Protein AF-A0A3M1BY80-F1 (afdb_monomer_lite)

Foldseek 3Di:
DVVLLVVLLVVQCVVQNDDPVSVVVSVVVSVVVVVVCVVVVDDDDDDDPVVVVVVVVVLVVQLVVQVVLVVCCVPDPDNPDDDDDDDDDDPDPDPVVVVVCVVSVVRGHDD

Secondary structure (DSSP, 8-state):
-HHHHHHHHHHHHHHH-S-HHHHHHHHHHHHHHHHHHHHTT-PPP---HHHHHHHHHHHHHHHHHHHHHHHHHHHSSS------------S---HHHHHHHHHHHTTSTT-

Sequence (111 aa):
MFILALFYSLLWLLISGVEAKSLFFGSISLFTALLFHKLLRVYLPRLNFFALLSFFITFLGQSFLSGIDVTRRVIGPRLLVNPGFVTYNLTTHKQPARFLLCMVINLTPGT

pLDDT: mean 91.78, std 4.41, range [77.06, 97.31]

Radius of gyration: 20.36 Å; chains: 1; bounding box: 48×34×53 Å

Structure (mmCIF, N/CA/C/O backbone):
data_AF-A0A3M1BY80-F1
#
_entry.id   AF-A0A3M1BY80-F1
#
loop_
_atom_site.group_PDB
_atom_site.id
_atom_site.type_symbol
_atom_site.label_atom_id
_atom_site.label_alt_id
_atom_site.label_comp_id
_atom_site.label_asym_id
_atom_site.label_entity_id
_atom_site.label_seq_id
_atom_site.pdbx_PDB_ins_code
_atom_site.Cartn_x
_atom_site.Cartn_y
_atom_site.Cartn_z
_atom_site.occupancy
_atom_site.B_iso_or_equiv
_atom_site.auth_seq_id
_atom_site.auth_comp_id
_atom_site.auth_asym_id
_atom_site.auth_atom_id
_atom_site.pdbx_PDB_model_num
ATOM 1 N N . MET A 1 1 ? 10.430 -0.582 -20.354 1.00 80.19 1 MET A N 1
ATOM 2 C CA . MET A 1 1 ? 10.879 -1.950 -19.998 1.00 80.19 1 MET A CA 1
ATOM 3 C C . MET A 1 1 ? 12.184 -1.957 -19.211 1.00 80.19 1 MET A C 1
ATOM 5 O O . MET A 1 1 ? 12.239 -2.695 -18.244 1.00 80.19 1 MET A O 1
ATOM 9 N N . PHE A 1 2 ? 13.184 -1.125 -19.538 1.00 87.00 2 PHE A N 1
ATOM 10 C CA . PHE A 1 2 ? 14.456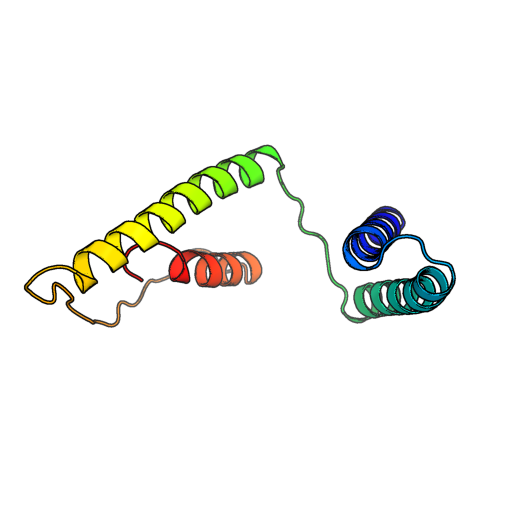 -1.084 -18.794 1.00 87.00 2 PHE A CA 1
ATOM 11 C C . PHE A 1 2 ? 14.294 -0.868 -17.277 1.00 87.00 2 PHE A C 1
ATOM 13 O O . PHE A 1 2 ? 14.834 -1.640 -16.499 1.00 87.00 2 PHE A O 1
ATOM 20 N N . ILE A 1 3 ? 13.475 0.104 -16.855 1.00 88.88 3 ILE A N 1
ATOM 21 C CA . ILE A 1 3 ? 13.208 0.371 -15.425 1.00 88.88 3 ILE A CA 1
ATOM 22 C C . ILE A 1 3 ? 12.625 -0.860 -14.713 1.00 88.88 3 ILE A C 1
ATOM 24 O O . ILE A 1 3 ? 13.026 -1.175 -13.601 1.00 88.88 3 ILE A O 1
ATOM 28 N N . LEU A 1 4 ? 11.704 -1.575 -15.364 1.00 89.50 4 LEU A N 1
ATOM 29 C CA . LEU A 1 4 ? 11.108 -2.798 -14.818 1.00 89.50 4 LEU A CA 1
ATOM 30 C C . LEU A 1 4 ? 12.122 -3.934 -14.747 1.00 89.50 4 LEU A C 1
ATOM 32 O O . LEU A 1 4 ? 12.154 -4.650 -13.757 1.00 89.50 4 LEU A O 1
ATOM 36 N N . ALA A 1 5 ? 12.960 -4.080 -15.775 1.00 91.81 5 ALA A N 1
ATOM 37 C CA . ALA A 1 5 ? 14.016 -5.078 -15.774 1.00 91.81 5 ALA A CA 1
ATOM 38 C C . ALA A 1 5 ? 15.010 -4.814 -14.636 1.00 91.81 5 ALA A C 1
ATOM 40 O O . ALA A 1 5 ? 15.326 -5.723 -13.881 1.00 91.81 5 ALA A O 1
ATOM 41 N N . LEU A 1 6 ? 15.427 -3.557 -14.457 1.00 94.19 6 LEU A N 1
ATOM 42 C CA . LEU A 1 6 ? 16.276 -3.152 -13.342 1.00 94.19 6 LEU A CA 1
ATOM 43 C C . LEU A 1 6 ? 15.599 -3.438 -11.995 1.00 94.19 6 LEU A C 1
ATO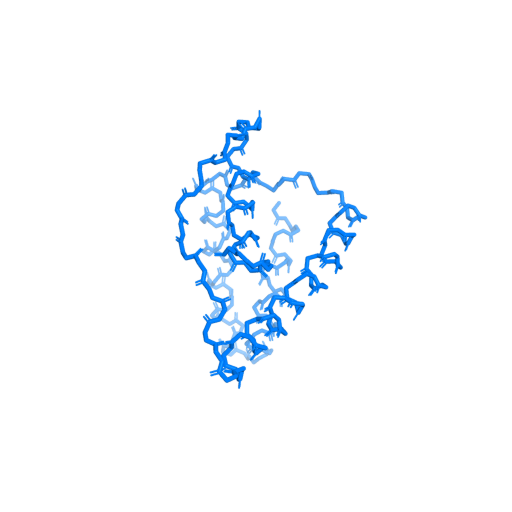M 45 O O . LEU A 1 6 ? 16.216 -4.037 -11.123 1.00 94.19 6 LEU A O 1
ATOM 49 N N . PHE A 1 7 ? 14.328 -3.061 -11.842 1.00 92.44 7 PHE A N 1
ATOM 50 C CA . PHE A 1 7 ? 13.562 -3.309 -10.623 1.00 92.44 7 PHE A CA 1
ATOM 51 C C . PHE A 1 7 ? 13.466 -4.804 -10.291 1.00 92.44 7 PHE A C 1
ATOM 53 O O . PHE A 1 7 ? 13.780 -5.196 -9.172 1.00 92.44 7 PHE A O 1
ATOM 60 N N . TYR A 1 8 ? 13.084 -5.648 -11.253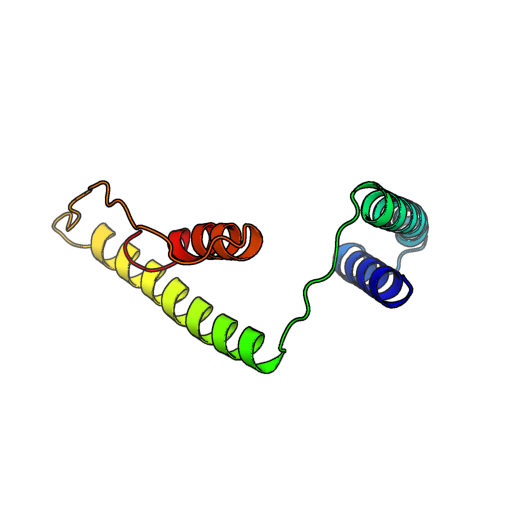 1.00 93.25 8 TYR A N 1
ATOM 61 C CA . TYR A 1 8 ? 12.977 -7.093 -11.043 1.00 93.25 8 TYR A CA 1
ATOM 62 C C . TYR A 1 8 ? 14.335 -7.747 -10.775 1.00 93.25 8 TYR A C 1
ATOM 64 O O . TYR A 1 8 ? 14.419 -8.615 -9.912 1.00 93.25 8 TYR A O 1
ATOM 72 N N . SER A 1 9 ? 15.402 -7.303 -11.443 1.00 92.94 9 SER A N 1
ATOM 73 C CA . SER A 1 9 ? 16.761 -7.776 -11.165 1.00 92.94 9 SER A CA 1
ATOM 74 C C . SER A 1 9 ? 17.216 -7.409 -9.754 1.00 92.94 9 SER A C 1
ATOM 76 O O . SER A 1 9 ? 17.750 -8.258 -9.048 1.00 92.94 9 SER A O 1
ATOM 78 N N . LEU A 1 10 ? 16.979 -6.170 -9.311 1.00 94.88 10 LEU A N 1
ATOM 79 C CA . LEU A 1 10 ? 17.305 -5.742 -7.948 1.00 94.88 10 LEU A CA 1
ATOM 80 C C . LEU A 1 10 ? 16.492 -6.514 -6.907 1.00 94.88 10 LEU A C 1
ATOM 82 O O . LEU A 1 10 ? 17.043 -6.938 -5.897 1.00 94.88 10 LEU A O 1
ATOM 86 N N . LEU A 1 11 ? 15.201 -6.729 -7.169 1.00 94.19 11 LEU A N 1
ATOM 87 C CA . LEU A 1 11 ? 14.323 -7.500 -6.294 1.00 94.19 11 LEU A CA 1
ATOM 88 C C . LEU A 1 11 ? 14.788 -8.956 -6.187 1.00 94.19 11 LEU A C 1
ATOM 90 O O . LEU A 1 11 ? 14.822 -9.493 -5.084 1.00 94.19 11 LEU A O 1
ATOM 94 N N . TRP A 1 12 ? 15.194 -9.574 -7.301 1.00 94.50 12 TRP A N 1
ATOM 95 C CA . TRP A 1 12 ? 15.782 -10.914 -7.291 1.00 94.50 12 TRP A CA 1
ATOM 96 C C . TRP A 1 12 ? 17.034 -10.951 -6.414 1.00 94.50 12 TRP A C 1
ATOM 98 O O . TRP A 1 12 ? 17.064 -11.687 -5.435 1.00 94.50 12 TRP A O 1
ATOM 108 N N . LEU A 1 13 ? 18.017 -10.089 -6.697 1.00 93.44 13 LEU A N 1
ATOM 109 C CA . LEU A 1 13 ? 19.281 -10.037 -5.955 1.00 93.44 13 LEU A CA 1
ATOM 110 C C . LEU A 1 13 ? 19.082 -9.785 -4.454 1.00 93.44 13 LEU A C 1
ATOM 112 O O . LEU A 1 13 ? 19.817 -10.341 -3.642 1.00 93.44 13 LEU A O 1
ATOM 116 N N . LEU A 1 14 ? 18.084 -8.978 -4.082 1.00 94.69 14 LEU A N 1
ATOM 117 C CA . LEU A 1 14 ? 17.749 -8.708 -2.685 1.00 94.69 14 LEU A CA 1
ATOM 118 C C . LEU A 1 14 ? 17.280 -9.971 -1.944 1.00 94.69 14 LEU A C 1
ATOM 120 O O . LEU A 1 14 ? 17.584 -10.131 -0.766 1.00 94.69 14 LEU A O 1
ATOM 124 N N . ILE A 1 15 ? 16.539 -10.852 -2.619 1.00 93.38 15 ILE A N 1
ATOM 125 C CA . ILE A 1 15 ? 15.950 -12.054 -2.013 1.00 93.38 15 ILE A CA 1
ATOM 126 C C . ILE A 1 15 ? 16.903 -13.254 -2.105 1.00 93.38 15 ILE A C 1
ATOM 128 O O . ILE A 1 15 ? 16.934 -14.083 -1.199 1.00 93.38 15 ILE A O 1
ATOM 132 N N . SER A 1 16 ? 17.666 -13.368 -3.194 1.00 92.38 16 SER A N 1
ATOM 133 C CA . SER A 1 16 ? 18.414 -14.580 -3.546 1.00 92.38 16 SER A CA 1
ATOM 134 C C . SER A 1 16 ? 19.939 -14.419 -3.541 1.00 92.38 16 SER A C 1
ATOM 136 O O . SER A 1 16 ? 20.650 -15.388 -3.823 1.00 92.38 16 SER A O 1
ATOM 138 N N . GLY A 1 17 ? 20.455 -13.213 -3.288 1.00 89.06 17 GLY A N 1
ATOM 139 C CA . GLY A 1 17 ? 21.888 -12.918 -3.313 1.00 89.06 17 GLY A CA 1
ATOM 140 C C . GLY A 1 17 ? 22.527 -13.020 -4.707 1.00 89.06 17 GLY A C 1
ATOM 141 O O . GLY A 1 17 ? 21.848 -13.013 -5.733 1.00 89.06 17 GLY A O 1
ATOM 142 N N . VAL A 1 18 ? 23.865 -13.105 -4.743 1.00 88.69 18 VAL A N 1
ATOM 143 C CA . VAL A 1 18 ? 24.686 -12.972 -5.974 1.00 88.69 18 VAL A CA 1
ATOM 144 C C . VAL A 1 18 ? 25.388 -14.282 -6.377 1.00 88.69 18 VAL A C 1
ATOM 146 O O . VAL A 1 18 ? 26.372 -14.292 -7.110 1.00 88.69 18 VAL A O 1
ATOM 149 N N . GLU A 1 19 ? 24.909 -15.429 -5.907 1.00 91.69 19 GLU A N 1
ATOM 150 C CA . GLU A 1 19 ? 25.527 -16.718 -6.241 1.00 91.69 19 GLU A CA 1
ATOM 151 C C . GLU A 1 19 ? 25.293 -17.118 -7.711 1.00 91.69 19 GLU A C 1
ATOM 153 O O . GLU A 1 19 ? 24.226 -16.883 -8.274 1.00 91.69 19 GLU A O 1
ATOM 158 N N . ALA A 1 20 ? 26.251 -17.806 -8.344 1.00 84.12 20 ALA A N 1
ATOM 159 C CA . ALA A 1 20 ? 26.171 -18.150 -9.772 1.00 84.12 20 ALA A CA 1
ATOM 160 C C . ALA A 1 20 ? 24.917 -18.970 -10.149 1.00 84.12 20 ALA A C 1
ATOM 162 O O . ALA A 1 20 ? 24.281 -18.707 -11.170 1.00 84.12 20 ALA A O 1
ATOM 163 N N . LYS A 1 21 ? 24.512 -19.929 -9.302 1.00 87.88 21 LYS A N 1
ATOM 164 C CA . LYS A 1 21 ? 23.261 -20.689 -9.496 1.00 87.88 21 LYS A CA 1
ATOM 165 C C . LYS A 1 21 ? 22.029 -19.786 -9.377 1.00 87.88 21 LYS A C 1
ATOM 167 O O . LYS A 1 21 ? 21.094 -19.914 -10.163 1.00 87.88 21 LYS A O 1
ATOM 172 N N . SER A 1 22 ? 22.055 -18.854 -8.426 1.00 88.75 22 SER A N 1
ATOM 173 C CA . SER A 1 22 ? 20.998 -17.864 -8.196 1.00 88.75 22 SER A CA 1
ATOM 174 C C . SER A 1 22 ? 20.832 -16.935 -9.404 1.00 88.75 22 SER A C 1
ATOM 176 O O . SER A 1 22 ? 19.709 -16.669 -9.823 1.00 88.75 22 SER A O 1
ATOM 178 N N . LEU A 1 23 ? 21.927 -16.524 -10.051 1.00 90.12 23 LEU A N 1
ATOM 179 C CA . LEU A 1 23 ? 21.881 -15.697 -11.262 1.00 90.12 23 LEU A CA 1
ATOM 180 C C . LEU A 1 23 ? 21.233 -16.415 -12.457 1.00 90.12 23 LEU A C 1
ATOM 182 O O . LEU A 1 23 ? 20.472 -15.793 -13.201 1.00 90.12 23 LEU A O 1
ATOM 186 N N . PHE A 1 24 ? 21.475 -17.722 -12.623 1.00 92.12 24 PHE A N 1
ATOM 187 C CA . PHE A 1 24 ? 20.826 -18.508 -13.678 1.00 92.12 24 PHE A CA 1
ATOM 188 C C . PHE A 1 24 ? 19.301 -18.508 -13.514 1.00 92.12 24 PHE A C 1
ATOM 190 O O . PHE A 1 24 ? 18.581 -18.099 -14.428 1.00 92.12 24 PHE A O 1
ATOM 197 N N . PHE A 1 25 ? 18.798 -18.872 -12.330 1.00 92.50 25 PHE A N 1
ATOM 198 C CA . PHE A 1 25 ? 17.358 -18.826 -12.051 1.00 92.50 25 PHE A CA 1
ATOM 199 C C . PHE A 1 25 ? 16.793 -17.399 -12.096 1.00 92.50 25 PHE A C 1
ATOM 201 O O . PHE A 1 25 ? 15.672 -17.199 -12.565 1.00 92.50 25 PHE A O 1
ATOM 208 N N . GLY A 1 26 ? 17.590 -16.399 -11.716 1.00 93.06 26 GLY A N 1
ATOM 209 C CA . GLY A 1 26 ? 17.225 -14.990 -11.822 1.00 93.06 26 GLY A CA 1
ATOM 210 C C . GLY A 1 26 ? 16.976 -14.541 -13.251 1.00 93.06 26 GLY A C 1
ATOM 211 O O . GLY A 1 26 ? 16.013 -13.825 -13.502 1.00 93.06 26 GLY A O 1
ATOM 212 N N . SER A 1 27 ? 17.775 -15.018 -14.207 1.00 92.06 27 SER A N 1
ATOM 213 C CA . SER A 1 27 ? 17.571 -14.707 -15.626 1.00 92.06 27 SER A CA 1
ATOM 214 C C . SER A 1 27 ? 16.240 -15.257 -16.163 1.00 92.06 27 SER A C 1
ATOM 216 O O . SER A 1 27 ? 15.510 -14.546 -16.858 1.00 92.06 27 SER A O 1
ATOM 218 N N . ILE A 1 28 ? 15.872 -16.483 -15.768 1.00 95.06 28 ILE A N 1
ATOM 219 C CA . ILE A 1 28 ? 14.603 -17.126 -16.139 1.00 95.06 28 ILE A CA 1
ATOM 220 C C . ILE A 1 28 ? 13.425 -16.377 -15.499 1.00 95.06 28 ILE A C 1
ATOM 222 O O . ILE A 1 28 ? 12.433 -16.073 -16.169 1.00 95.06 28 ILE A O 1
ATOM 226 N N . SER A 1 29 ? 13.552 -16.028 -14.217 1.00 93.31 29 SER A N 1
ATOM 227 C CA . SER A 1 29 ? 12.556 -15.250 -13.474 1.00 93.31 29 SER A CA 1
ATOM 228 C C . SER A 1 29 ? 12.347 -13.861 -14.090 1.00 93.31 29 SER A C 1
ATOM 230 O O . SER A 1 29 ? 11.221 -13.449 -14.355 1.00 93.31 29 SER A O 1
ATOM 232 N N . LEU A 1 30 ? 13.431 -13.160 -14.434 1.00 94.94 30 LEU A N 1
ATOM 233 C CA . LEU A 1 30 ? 13.379 -11.853 -15.083 1.00 94.94 30 LEU A CA 1
ATOM 234 C C . LEU A 1 30 ? 12.674 -11.917 -16.443 1.00 94.94 30 LEU A C 1
ATOM 236 O O . LEU A 1 30 ? 11.804 -11.092 -16.732 1.00 94.94 30 LEU A O 1
ATOM 240 N N . PHE A 1 31 ? 13.031 -12.897 -17.278 1.00 95.38 31 PHE A N 1
ATOM 241 C CA . PHE A 1 31 ? 12.411 -13.077 -18.589 1.00 95.38 31 PHE A CA 1
ATOM 242 C C . PHE A 1 31 ? 10.907 -13.341 -18.469 1.00 95.38 31 PHE A C 1
ATOM 244 O O . PHE A 1 31 ? 10.103 -12.682 -19.133 1.00 95.38 31 PHE A O 1
ATOM 251 N N . THR A 1 32 ? 10.519 -14.262 -17.585 1.00 94.94 32 THR A N 1
ATOM 252 C CA . THR A 1 32 ? 9.108 -14.588 -17.342 1.00 94.94 32 THR A CA 1
ATOM 253 C C . THR A 1 32 ? 8.344 -13.392 -16.769 1.00 94.94 32 THR A C 1
ATOM 255 O O . THR A 1 32 ? 7.278 -13.061 -17.285 1.00 94.94 32 THR A O 1
ATOM 258 N N . ALA A 1 33 ? 8.903 -12.657 -15.805 1.00 93.62 33 ALA A N 1
ATOM 259 C CA . ALA A 1 33 ? 8.293 -11.442 -15.264 1.00 93.62 33 ALA A CA 1
ATOM 260 C C . ALA A 1 33 ? 8.029 -10.384 -16.352 1.00 93.62 33 ALA A C 1
ATOM 262 O O . ALA A 1 33 ? 6.927 -9.837 -16.437 1.00 93.62 33 ALA A O 1
ATOM 263 N N . LEU A 1 34 ? 9.004 -10.121 -17.231 1.00 93.62 34 LEU A N 1
ATOM 264 C CA . LEU A 1 34 ? 8.843 -9.172 -18.339 1.00 93.62 34 LEU A CA 1
ATOM 265 C C . LEU A 1 34 ? 7.817 -9.651 -19.377 1.00 93.62 34 LEU A C 1
ATOM 267 O O . LEU A 1 34 ? 7.043 -8.835 -19.890 1.00 93.62 34 LEU A O 1
ATOM 271 N N . LEU A 1 35 ? 7.784 -10.956 -19.666 1.00 94.62 35 LEU A N 1
ATOM 272 C CA . LEU A 1 35 ? 6.804 -11.561 -20.568 1.00 94.62 35 LEU A CA 1
ATOM 273 C C . LEU A 1 35 ? 5.379 -11.381 -20.034 1.00 94.62 35 LEU A C 1
ATOM 275 O O . LEU A 1 35 ? 4.519 -10.865 -20.750 1.00 94.62 35 LEU A O 1
ATOM 279 N N . PHE A 1 36 ? 5.136 -11.740 -18.772 1.00 94.25 36 PHE A N 1
ATOM 280 C CA . PHE A 1 36 ? 3.819 -11.609 -18.148 1.00 94.25 36 PHE A CA 1
ATOM 281 C C . PHE A 1 36 ? 3.398 -10.152 -17.977 1.00 94.25 36 PHE A C 1
ATOM 283 O O . PHE A 1 36 ? 2.238 -9.829 -18.220 1.00 94.25 36 PHE A O 1
ATOM 290 N N . HIS A 1 37 ? 4.325 -9.246 -17.656 1.00 91.06 37 HIS A N 1
ATOM 291 C CA . HIS A 1 37 ? 4.031 -7.814 -17.600 1.00 91.06 37 HIS A CA 1
ATOM 292 C C . HIS A 1 37 ? 3.474 -7.296 -18.938 1.00 91.06 37 HIS A C 1
ATOM 294 O O . HIS A 1 37 ? 2.497 -6.543 -18.963 1.00 91.06 37 HIS A O 1
ATOM 300 N N . LYS A 1 38 ? 4.064 -7.735 -20.061 1.00 90.75 38 LYS A N 1
ATOM 301 C CA . LYS A 1 38 ? 3.593 -7.396 -21.411 1.00 90.75 38 LYS A CA 1
ATOM 302 C C . LYS A 1 38 ? 2.263 -8.079 -21.740 1.00 90.75 38 LYS A C 1
ATOM 304 O O . LYS A 1 38 ? 1.367 -7.420 -22.264 1.00 90.75 38 LYS A O 1
ATOM 309 N N . LEU A 1 39 ? 2.128 -9.371 -21.430 1.00 94.12 39 LEU A N 1
ATOM 310 C CA . LEU A 1 39 ? 0.932 -10.164 -21.730 1.00 94.12 39 LEU A CA 1
ATOM 311 C C . LEU A 1 39 ? -0.306 -9.640 -20.990 1.00 94.12 39 LEU A C 1
ATOM 313 O O . LEU A 1 39 ? -1.361 -9.467 -21.592 1.00 94.12 39 LEU A O 1
ATOM 317 N N . LEU A 1 40 ? -0.153 -9.333 -19.702 1.00 91.62 40 LEU A N 1
ATOM 318 C CA . LEU A 1 40 ? -1.219 -8.830 -18.835 1.00 91.62 40 LEU A CA 1
ATOM 319 C C . LEU A 1 40 ? -1.470 -7.325 -18.997 1.00 91.62 40 LEU A C 1
ATOM 321 O O . LEU A 1 40 ? -2.368 -6.789 -18.352 1.00 91.62 40 LEU A O 1
ATOM 325 N N . ARG A 1 41 ? -0.690 -6.637 -19.847 1.00 87.81 41 ARG A N 1
ATOM 326 C CA . ARG A 1 41 ? -0.773 -5.184 -20.077 1.00 87.81 41 ARG A CA 1
ATOM 327 C C . ARG A 1 41 ? -0.796 -4.402 -18.762 1.00 87.81 41 ARG A C 1
ATOM 329 O O . ARG A 1 41 ? -1.618 -3.509 -18.566 1.00 87.81 41 ARG A O 1
ATOM 336 N N . VAL A 1 42 ? 0.094 -4.764 -17.840 1.00 82.75 42 VAL A N 1
ATOM 337 C CA . VAL A 1 42 ? 0.179 -4.088 -16.545 1.00 82.75 42 VAL A CA 1
ATOM 338 C C . VAL A 1 42 ? 0.718 -2.682 -16.785 1.00 82.75 42 VAL A C 1
ATOM 340 O O . VAL A 1 42 ? 1.851 -2.508 -17.220 1.00 82.75 42 VAL A O 1
ATOM 343 N N . TYR A 1 43 ? -0.090 -1.661 -16.517 1.00 78.50 43 TYR A N 1
ATOM 344 C CA . TYR A 1 43 ? 0.352 -0.274 -16.617 1.00 78.50 43 TYR A CA 1
ATOM 345 C C . TYR A 1 43 ? 0.801 0.225 -15.249 1.00 78.50 43 TYR A C 1
ATOM 347 O O . TYR A 1 43 ? 0.057 0.148 -14.272 1.00 78.50 43 TYR A O 1
ATOM 355 N N . LEU A 1 44 ? 2.014 0.774 -15.189 1.00 77.06 44 LEU A N 1
ATOM 356 C CA . LEU A 1 44 ? 2.483 1.492 -14.010 1.00 77.06 44 LEU A CA 1
ATOM 357 C C . LEU A 1 44 ? 1.664 2.784 -13.863 1.00 77.06 44 LEU A C 1
ATOM 359 O O . LEU A 1 44 ? 1.680 3.616 -14.778 1.00 77.06 44 LEU A O 1
ATOM 363 N N . PRO A 1 45 ? 0.950 2.985 -12.743 1.00 80.88 45 PRO A N 1
ATOM 364 C CA . PRO A 1 45 ? 0.276 4.248 -12.504 1.00 80.88 45 PRO A CA 1
ATOM 365 C C . PRO A 1 45 ? 1.309 5.368 -12.357 1.00 80.88 45 PRO A C 1
ATOM 367 O O . PRO A 1 45 ? 2.425 5.158 -11.877 1.00 80.88 45 PRO A O 1
ATOM 370 N N . ARG A 1 46 ? 0.926 6.591 -12.733 1.00 84.81 46 ARG A N 1
ATOM 371 C CA . ARG A 1 46 ? 1.715 7.774 -12.377 1.00 84.81 46 ARG A CA 1
ATOM 372 C C . ARG A 1 46 ? 1.600 7.984 -10.873 1.00 84.81 46 ARG A C 1
ATOM 374 O O . ARG A 1 46 ? 0.528 8.326 -10.379 1.00 84.81 46 ARG A O 1
ATOM 381 N N . LEU A 1 47 ? 2.699 7.756 -10.167 1.00 86.56 47 LEU A N 1
ATOM 382 C CA . LEU A 1 47 ? 2.784 7.948 -8.727 1.00 86.56 47 LEU A CA 1
ATOM 383 C C . LEU A 1 47 ? 3.406 9.308 -8.432 1.00 86.56 47 LEU A C 1
ATOM 385 O O . LEU A 1 47 ? 4.451 9.659 -8.976 1.00 86.56 47 LEU A O 1
ATOM 389 N N . ASN A 1 48 ? 2.764 10.064 -7.547 1.00 93.00 48 ASN A N 1
ATOM 390 C CA . ASN A 1 48 ? 3.397 11.208 -6.914 1.00 93.00 48 ASN A CA 1
ATOM 391 C C . ASN A 1 48 ? 4.158 10.687 -5.691 1.00 93.00 48 ASN A C 1
ATOM 393 O O . ASN A 1 48 ? 3.541 10.206 -4.742 1.00 93.00 48 ASN A O 1
ATOM 397 N N . PHE A 1 49 ? 5.489 10.765 -5.737 1.00 93.25 49 PHE A N 1
ATOM 398 C CA . PHE A 1 49 ? 6.361 10.230 -4.692 1.00 93.25 49 PHE A CA 1
ATOM 399 C C . PHE A 1 49 ? 6.078 10.845 -3.314 1.00 93.25 49 PHE A C 1
ATOM 401 O O . PHE A 1 49 ? 5.982 10.118 -2.330 1.00 93.25 49 PHE A O 1
ATOM 408 N N . PHE A 1 50 ? 5.859 12.161 -3.243 1.00 96.56 50 PHE A N 1
ATOM 409 C CA . PHE A 1 50 ? 5.546 12.841 -1.984 1.00 96.56 50 PHE A CA 1
ATOM 410 C C . PHE A 1 50 ? 4.178 12.437 -1.438 1.00 96.56 50 PHE A C 1
ATOM 412 O O . PHE A 1 50 ? 4.045 12.190 -0.241 1.00 96.56 50 PHE A O 1
ATOM 419 N N . ALA A 1 51 ? 3.175 12.309 -2.312 1.00 94.88 51 ALA A N 1
ATOM 420 C CA . ALA A 1 51 ? 1.856 11.830 -1.906 1.00 94.88 51 ALA A CA 1
ATOM 421 C C . ALA A 1 51 ? 1.919 10.382 -1.399 1.00 94.88 51 ALA A C 1
ATOM 423 O O . ALA A 1 51 ? 1.296 10.062 -0.392 1.00 94.88 51 ALA A O 1
ATOM 424 N N . LEU A 1 52 ? 2.701 9.522 -2.060 1.00 94.56 52 LEU A N 1
ATOM 425 C CA . LEU A 1 52 ? 2.907 8.137 -1.645 1.00 94.56 52 LEU A CA 1
ATOM 426 C C . LEU A 1 52 ? 3.606 8.054 -0.284 1.00 94.56 52 LEU A C 1
ATOM 428 O O . LEU A 1 52 ? 3.167 7.295 0.573 1.00 94.56 52 LEU A O 1
ATOM 432 N N . LEU A 1 53 ? 4.660 8.844 -0.074 1.00 96.88 53 LEU A N 1
ATOM 433 C CA . LEU A 1 53 ? 5.395 8.867 1.188 1.00 96.88 53 LEU A CA 1
ATOM 434 C C . LEU A 1 53 ? 4.527 9.393 2.337 1.00 96.88 53 LEU A C 1
ATOM 436 O O . LEU A 1 53 ? 4.472 8.774 3.396 1.00 96.88 53 LEU A O 1
ATOM 440 N N . SER A 1 54 ? 3.813 10.500 2.116 1.00 97.00 54 SER A N 1
ATOM 441 C CA . SER A 1 54 ? 2.883 11.054 3.103 1.00 97.00 54 SER A CA 1
ATOM 442 C C . SER A 1 54 ? 1.790 10.046 3.456 1.00 97.00 54 SER A C 1
ATOM 444 O O . SER A 1 54 ? 1.564 9.781 4.636 1.00 97.00 54 SER A O 1
ATOM 446 N N . PHE A 1 55 ? 1.183 9.417 2.445 1.00 96.06 55 PHE A N 1
ATOM 447 C CA . PHE A 1 55 ? 0.205 8.353 2.638 1.00 96.06 55 PHE A CA 1
ATOM 448 C C . PHE A 1 55 ? 0.781 7.186 3.448 1.00 96.06 55 PHE A C 1
ATOM 450 O O . PHE A 1 55 ? 0.146 6.727 4.393 1.00 96.06 55 PHE A O 1
ATOM 457 N N . PHE A 1 56 ? 1.989 6.729 3.113 1.00 96.25 56 PHE A N 1
ATOM 458 C CA . PHE A 1 56 ? 2.639 5.602 3.776 1.00 96.25 56 PHE A CA 1
ATOM 459 C C . PHE A 1 56 ? 2.913 5.875 5.259 1.00 96.25 56 PHE A C 1
ATOM 461 O O . PHE A 1 56 ? 2.624 5.026 6.097 1.00 96.25 56 PHE A O 1
ATOM 468 N N . ILE A 1 57 ? 3.399 7.071 5.602 1.00 97.31 57 ILE A N 1
ATOM 469 C CA . ILE A 1 57 ? 3.643 7.465 6.998 1.00 97.31 57 ILE A CA 1
ATOM 470 C C . ILE A 1 57 ? 2.331 7.481 7.791 1.00 97.31 57 ILE A C 1
ATOM 472 O O . ILE A 1 57 ? 2.259 6.907 8.879 1.00 97.31 57 ILE A O 1
ATOM 476 N N . THR A 1 58 ? 1.275 8.094 7.246 1.00 95.94 58 THR A N 1
ATOM 477 C CA . THR A 1 58 ? -0.043 8.117 7.897 1.00 95.94 58 THR A CA 1
ATOM 478 C C . THR A 1 58 ? -0.611 6.709 8.056 1.00 95.94 58 THR A C 1
ATOM 480 O O . THR A 1 58 ? -1.110 6.371 9.128 1.00 95.94 58 THR A O 1
ATOM 483 N N . PHE A 1 59 ? -0.500 5.879 7.019 1.00 96.50 59 PHE A N 1
ATOM 484 C CA . PHE A 1 59 ? -0.945 4.491 7.037 1.00 96.50 59 PHE A CA 1
ATOM 485 C C . PHE A 1 59 ? -0.241 3.680 8.128 1.00 96.50 59 PHE A C 1
ATOM 487 O O . PHE A 1 59 ? -0.916 3.031 8.922 1.00 96.50 59 PHE A O 1
ATOM 494 N N . LEU A 1 60 ? 1.089 3.757 8.223 1.00 96.81 60 LEU A N 1
ATOM 495 C CA . LEU A 1 60 ? 1.846 3.051 9.258 1.00 96.81 60 LEU A CA 1
ATOM 496 C C . LEU A 1 60 ? 1.443 3.492 10.665 1.00 96.81 60 LEU A C 1
ATOM 498 O O . LEU A 1 60 ? 1.251 2.647 11.536 1.00 96.81 60 LEU A O 1
ATOM 502 N N . GLY A 1 61 ? 1.270 4.800 10.880 1.00 96.50 61 GLY A N 1
ATOM 503 C CA . GLY A 1 61 ? 0.799 5.329 12.157 1.00 96.50 61 GLY A CA 1
ATOM 504 C C . GLY A 1 61 ? -0.571 4.769 12.539 1.00 96.50 61 GLY A C 1
ATOM 505 O O . GLY A 1 61 ? -0.743 4.250 13.639 1.00 96.50 61 GLY A O 1
ATOM 506 N N . GLN A 1 62 ? -1.536 4.807 11.617 1.00 96.25 62 GLN A N 1
ATOM 507 C CA . GLN A 1 62 ? -2.879 4.269 11.854 1.00 96.25 62 GLN A CA 1
ATOM 508 C C . GLN A 1 62 ? -2.874 2.749 12.046 1.00 96.25 62 GLN A C 1
ATOM 510 O O . GLN A 1 62 ? -3.574 2.243 12.918 1.00 96.25 62 GLN A O 1
ATOM 515 N N . SER A 1 63 ? -2.055 2.017 11.292 1.00 96.19 63 SER A N 1
ATOM 516 C CA . SER A 1 63 ? -1.954 0.564 11.419 1.00 96.19 63 SER A CA 1
ATOM 517 C C . SER A 1 63 ? -1.337 0.140 12.750 1.00 96.19 63 SER A C 1
ATOM 519 O O . SER A 1 63 ? -1.837 -0.762 13.421 1.00 96.19 63 SER A O 1
ATOM 521 N N . PHE A 1 64 ? -0.320 0.865 13.210 1.00 96.75 64 PHE A N 1
ATOM 522 C CA . PHE A 1 64 ? 0.245 0.660 14.537 1.00 96.75 64 PHE A CA 1
ATOM 523 C C . PHE A 1 64 ? -0.774 0.959 15.649 1.00 96.75 64 PHE A C 1
ATOM 525 O O . PHE A 1 64 ? -0.936 0.164 16.577 1.00 96.75 64 PHE A O 1
ATOM 532 N N . LEU A 1 65 ? -1.517 2.068 15.532 1.00 96.06 65 LEU A N 1
ATOM 533 C CA . LEU A 1 65 ? -2.604 2.395 16.460 1.00 96.06 65 LEU A CA 1
ATOM 534 C C . LEU A 1 65 ? -3.716 1.338 16.439 1.00 96.06 65 LEU A C 1
ATOM 536 O O . LEU A 1 65 ? -4.286 1.063 17.492 1.00 96.06 65 LEU A O 1
ATOM 540 N N . SER A 1 66 ? -3.982 0.715 15.287 1.00 94.38 66 SER A N 1
ATOM 541 C CA . SER A 1 66 ? -4.924 -0.404 15.162 1.00 94.38 66 SER A CA 1
ATOM 542 C C . SER A 1 66 ? -4.479 -1.589 16.018 1.00 94.38 66 SER A C 1
ATOM 544 O O . SER A 1 66 ? -5.250 -2.090 16.833 1.00 94.38 66 SER A O 1
ATOM 546 N N . GLY A 1 67 ? -3.200 -1.970 15.941 1.00 94.19 67 GLY A N 1
ATOM 547 C CA . GLY A 1 67 ? -2.639 -3.019 16.795 1.00 94.19 67 GLY A CA 1
ATOM 548 C C . GLY A 1 67 ? -2.770 -2.707 18.291 1.00 94.19 67 GLY A C 1
ATOM 549 O O . GLY A 1 67 ? -3.133 -3.582 19.081 1.00 94.19 67 GLY A O 1
ATOM 550 N N . ILE A 1 68 ? -2.540 -1.450 18.689 1.00 94.56 68 ILE A N 1
ATOM 551 C CA . ILE A 1 68 ? -2.734 -1.002 20.078 1.00 94.56 68 ILE A CA 1
ATOM 552 C C . ILE A 1 68 ? -4.211 -1.073 20.486 1.00 94.56 68 ILE A C 1
ATOM 554 O O . ILE A 1 68 ? -4.514 -1.548 21.581 1.00 94.56 68 ILE A O 1
ATOM 558 N N . ASP A 1 69 ? -5.126 -0.603 19.639 1.00 93.19 69 ASP A N 1
ATOM 559 C CA . ASP A 1 69 ? -6.570 -0.634 19.888 1.00 93.19 69 ASP A CA 1
ATOM 560 C C . ASP A 1 69 ? -7.069 -2.074 20.072 1.00 93.19 69 ASP A C 1
ATOM 562 O O . ASP A 1 69 ? -7.690 -2.383 21.091 1.00 93.19 69 ASP A O 1
ATOM 566 N N . VAL A 1 70 ? -6.697 -2.980 19.165 1.00 92.44 70 VAL A N 1
ATOM 567 C CA . VAL A 1 70 ? -7.010 -4.411 19.272 1.00 92.44 70 VAL A CA 1
ATOM 568 C C . VAL A 1 70 ? -6.446 -4.994 20.568 1.00 92.44 70 VAL A C 1
ATOM 570 O O . VAL A 1 70 ? -7.178 -5.634 21.322 1.00 92.44 70 VAL A O 1
ATOM 573 N N . THR A 1 71 ? -5.180 -4.713 20.889 1.00 93.25 71 THR A N 1
ATOM 574 C CA . THR A 1 71 ? -4.542 -5.195 22.126 1.00 93.25 71 THR A CA 1
ATOM 575 C C . THR A 1 71 ? -5.308 -4.740 23.371 1.00 93.25 71 THR A C 1
ATOM 577 O O . THR A 1 71 ? -5.579 -5.542 24.264 1.00 93.25 71 THR A O 1
ATOM 580 N N . ARG A 1 72 ? -5.722 -3.467 23.427 1.00 91.00 72 ARG A N 1
ATOM 581 C CA . ARG A 1 72 ? -6.509 -2.918 24.544 1.00 91.00 72 ARG A CA 1
ATOM 582 C C . ARG A 1 72 ? -7.871 -3.598 24.688 1.00 91.00 72 ARG A C 1
ATOM 584 O O . ARG A 1 72 ? -8.285 -3.870 25.812 1.00 91.00 72 ARG A O 1
ATOM 591 N N . ARG A 1 73 ? -8.556 -3.887 23.577 1.00 90.88 73 ARG A N 1
ATOM 592 C CA . ARG A 1 73 ? -9.866 -4.565 23.580 1.00 90.88 73 ARG A CA 1
ATOM 593 C C . ARG A 1 73 ? -9.776 -6.031 23.999 1.00 90.88 73 ARG A C 1
ATOM 595 O O . ARG A 1 73 ? -10.726 -6.535 24.585 1.00 90.88 73 ARG A O 1
ATOM 602 N N . VAL A 1 74 ? -8.651 -6.690 23.712 1.00 92.25 74 VAL A N 1
ATOM 603 C CA . VAL A 1 74 ? -8.406 -8.098 24.064 1.00 92.25 74 VAL A CA 1
ATOM 604 C C . VAL A 1 74 ? -7.969 -8.259 25.522 1.00 92.25 74 VAL A C 1
ATOM 606 O O . VAL A 1 74 ? -8.445 -9.163 26.197 1.00 92.25 74 VAL A O 1
ATOM 609 N N . ILE A 1 75 ? -7.077 -7.395 26.020 1.00 93.44 75 ILE A N 1
ATOM 610 C CA . ILE A 1 75 ? -6.550 -7.486 27.396 1.00 93.44 75 ILE A CA 1
ATOM 611 C C . ILE A 1 75 ? -7.548 -6.938 28.431 1.00 93.44 75 ILE A C 1
ATOM 613 O O . ILE A 1 75 ? -7.492 -7.303 29.605 1.00 93.44 75 ILE A O 1
ATOM 617 N N . GLY A 1 76 ? -8.451 -6.042 28.024 1.00 88.88 76 GLY A N 1
ATOM 618 C CA . GLY A 1 76 ? -9.423 -5.429 28.922 1.00 88.88 76 GLY A CA 1
ATOM 619 C C . GLY A 1 76 ? -10.332 -6.457 29.619 1.00 88.88 76 GLY A C 1
ATOM 620 O O . GLY A 1 76 ? -10.699 -7.469 29.028 1.00 88.88 76 GLY A O 1
ATOM 621 N N . PRO A 1 77 ? -10.781 -6.185 30.860 1.00 87.38 77 PRO A N 1
ATOM 622 C CA . PRO A 1 77 ? -11.630 -7.105 31.627 1.00 87.38 77 PRO A CA 1
ATOM 623 C C . PRO A 1 77 ? -13.034 -7.291 31.027 1.00 87.38 77 PRO A C 1
ATOM 625 O O . PRO A 1 77 ? -13.802 -8.135 31.482 1.00 87.38 77 PRO A O 1
ATOM 628 N N . ARG A 1 78 ? -13.405 -6.464 30.044 1.00 87.62 78 ARG A N 1
ATOM 629 C CA . ARG A 1 78 ? -14.675 -6.521 29.323 1.00 87.62 78 ARG A CA 1
ATOM 630 C C . ARG A 1 78 ? -14.392 -6.452 27.831 1.00 87.62 78 ARG A C 1
ATOM 632 O O . ARG A 1 78 ? -13.610 -5.610 27.395 1.00 87.62 78 ARG A O 1
ATOM 639 N N . LEU A 1 79 ? -15.079 -7.291 27.062 1.00 83.75 79 LEU A N 1
ATOM 640 C CA . LEU A 1 79 ? -14.997 -7.283 25.608 1.00 83.75 79 LEU A CA 1
ATOM 641 C C . LEU A 1 79 ? -15.728 -6.045 25.058 1.00 83.75 79 LEU A C 1
ATOM 643 O O . LEU A 1 79 ? -16.955 -6.007 24.999 1.00 83.75 79 LEU A O 1
ATOM 647 N N . LEU A 1 80 ? -14.968 -5.016 24.680 1.00 84.38 80 LEU A N 1
ATOM 648 C CA . LEU A 1 80 ? -15.484 -3.759 24.127 1.00 84.38 80 LEU A CA 1
ATOM 649 C C . LEU A 1 80 ? -15.539 -3.819 22.593 1.00 84.38 80 LEU A C 1
ATOM 651 O O . LEU A 1 80 ? -14.811 -3.106 21.902 1.00 84.38 80 LEU A O 1
ATOM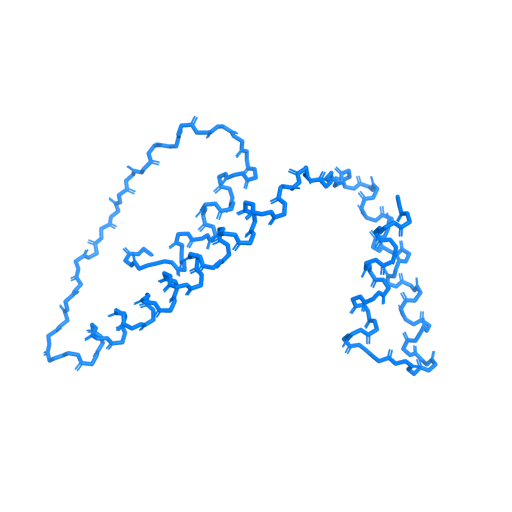 655 N N . VAL A 1 81 ? -16.387 -4.697 22.052 1.00 87.94 81 VAL A N 1
ATOM 656 C CA . VAL A 1 81 ? -16.656 -4.783 20.607 1.00 87.94 81 VAL A CA 1
ATOM 657 C C . VAL A 1 81 ?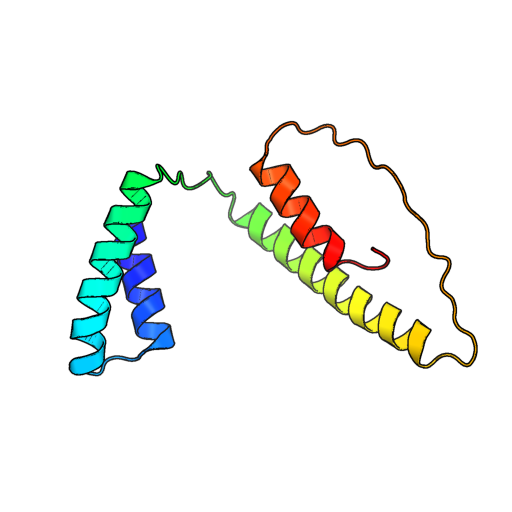 -18.159 -4.787 20.345 1.00 87.94 81 VAL A C 1
ATOM 659 O O . VAL A 1 81 ? -18.916 -5.443 21.054 1.00 87.94 81 VAL A O 1
ATOM 662 N N . ASN A 1 82 ? -18.585 -4.058 19.315 1.00 90.94 82 ASN A N 1
ATOM 663 C CA . ASN A 1 82 ? -19.955 -4.075 18.812 1.00 90.94 82 ASN A CA 1
ATOM 664 C C . ASN A 1 82 ? -19.903 -4.356 17.302 1.00 90.94 82 ASN A C 1
ATOM 666 O O . ASN A 1 82 ? -19.716 -3.417 16.525 1.00 90.94 82 ASN A O 1
ATOM 670 N N . PRO A 1 83 ? -19.941 -5.632 16.883 1.00 91.19 83 PRO A N 1
ATOM 671 C CA . PRO A 1 83 ? -19.803 -5.991 15.479 1.00 91.19 83 PRO A CA 1
ATOM 672 C C . PRO A 1 83 ? -21.000 -5.490 14.668 1.00 91.19 83 PRO A C 1
ATOM 674 O O . PRO A 1 83 ? -22.138 -5.494 15.133 1.00 91.19 83 PRO A O 1
ATOM 677 N N . GLY A 1 84 ? -20.748 -5.097 13.424 1.00 93.19 84 GLY A N 1
ATOM 678 C CA . GLY A 1 84 ? -21.794 -4.653 12.516 1.00 93.19 84 GLY A CA 1
ATOM 679 C C . GLY A 1 84 ? -21.289 -4.530 11.087 1.00 93.19 84 GLY A C 1
ATOM 680 O O . GLY A 1 84 ? -20.093 -4.378 10.847 1.00 93.19 84 GLY A O 1
ATOM 681 N N . PHE A 1 85 ? -22.219 -4.582 10.139 1.00 95.25 85 PHE A N 1
ATOM 682 C CA . PHE A 1 85 ? -21.938 -4.306 8.737 1.00 95.25 85 PHE A CA 1
ATOM 683 C C . PHE A 1 85 ? -22.346 -2.873 8.416 1.00 95.25 85 PHE A C 1
ATOM 685 O O . PHE A 1 85 ? -23.505 -2.496 8.586 1.00 95.25 85 PHE A O 1
ATOM 692 N N . VAL A 1 86 ? -21.392 -2.082 7.929 1.00 93.69 86 VAL A N 1
ATOM 693 C CA . VAL A 1 86 ? -21.632 -0.708 7.483 1.00 93.69 86 VAL A CA 1
ATOM 694 C C . VAL A 1 86 ? -21.382 -0.636 5.985 1.00 93.69 86 VAL A C 1
ATOM 696 O O . VAL A 1 86 ? -20.308 -0.990 5.504 1.00 93.69 86 VAL A O 1
ATOM 699 N N . THR A 1 87 ? -22.380 -0.169 5.236 1.00 94.88 87 THR A N 1
ATOM 700 C CA . THR A 1 87 ? -22.230 0.055 3.794 1.00 94.88 87 THR A CA 1
ATOM 701 C C . THR A 1 87 ? -21.654 1.445 3.559 1.00 94.88 87 THR A C 1
ATOM 703 O O . THR A 1 87 ? -22.285 2.444 3.902 1.00 94.88 87 THR A O 1
ATOM 706 N N . TYR A 1 88 ? -20.464 1.515 2.958 1.00 92.06 88 TYR A N 1
ATOM 707 C CA . TYR A 1 88 ? -19.819 2.774 2.591 1.00 92.06 88 TYR A CA 1
ATOM 708 C C . TYR A 1 88 ? -19.832 2.975 1.071 1.00 92.06 88 TYR A C 1
ATOM 710 O O . TYR A 1 88 ? -19.222 2.214 0.317 1.00 92.06 88 TYR A O 1
ATOM 718 N N . ASN A 1 89 ? -20.528 4.017 0.613 1.00 94.12 89 ASN A N 1
ATOM 719 C CA . ASN A 1 89 ? -20.667 4.327 -0.808 1.00 94.12 89 ASN A CA 1
ATOM 720 C C . ASN A 1 89 ? -19.451 5.116 -1.318 1.00 94.12 89 ASN A C 1
ATOM 722 O O . ASN A 1 89 ? -19.244 6.272 -0.954 1.00 94.12 89 ASN A O 1
ATOM 726 N N . LEU A 1 90 ? -18.653 4.495 -2.191 1.00 94.75 90 LEU A N 1
ATOM 727 C CA . LEU A 1 90 ? -17.456 5.112 -2.766 1.00 94.75 90 LEU A CA 1
ATOM 728 C C . LEU A 1 90 ? -17.802 6.087 -3.893 1.00 94.75 90 LEU A C 1
ATOM 730 O O . LEU A 1 90 ? -18.431 5.708 -4.878 1.00 94.75 90 LEU A O 1
ATOM 734 N N . THR A 1 91 ? -17.276 7.309 -3.805 1.00 94.56 91 THR A N 1
ATOM 735 C CA . THR A 1 91 ? -17.392 8.329 -4.863 1.00 94.56 91 THR A CA 1
ATOM 736 C C . THR A 1 91 ? -16.477 8.052 -6.057 1.00 94.56 91 THR A C 1
ATOM 738 O O . THR A 1 91 ? -16.761 8.453 -7.182 1.00 94.56 91 THR A O 1
ATOM 741 N N . THR A 1 92 ? -15.363 7.346 -5.843 1.00 92.62 92 THR A N 1
ATOM 742 C CA . THR A 1 92 ? -14.442 6.974 -6.921 1.00 92.62 92 THR A CA 1
ATOM 743 C C . THR A 1 92 ? -14.928 5.731 -7.656 1.00 92.62 92 THR A C 1
ATOM 745 O O . THR A 1 92 ? -15.296 4.736 -7.032 1.00 92.62 92 THR A O 1
ATOM 748 N N . HIS A 1 93 ? -14.858 5.745 -8.987 1.00 92.94 93 HIS A N 1
ATOM 749 C CA . HIS A 1 93 ? -15.088 4.571 -9.842 1.00 92.94 93 HIS A CA 1
ATOM 750 C C . HIS A 1 93 ? -13.784 3.882 -10.275 1.00 92.94 93 HIS A C 1
ATOM 752 O O . HIS A 1 93 ? -13.815 2.856 -10.950 1.00 92.94 93 HIS A O 1
ATOM 758 N N . LYS A 1 94 ? -12.618 4.415 -9.879 1.00 91.50 94 LYS A N 1
ATOM 759 C CA . LYS A 1 94 ? -11.315 3.857 -10.266 1.00 91.50 94 LYS A CA 1
ATOM 760 C C . LYS A 1 94 ? -11.046 2.560 -9.503 1.00 91.50 94 LYS A C 1
ATOM 762 O O . LYS A 1 94 ? -10.7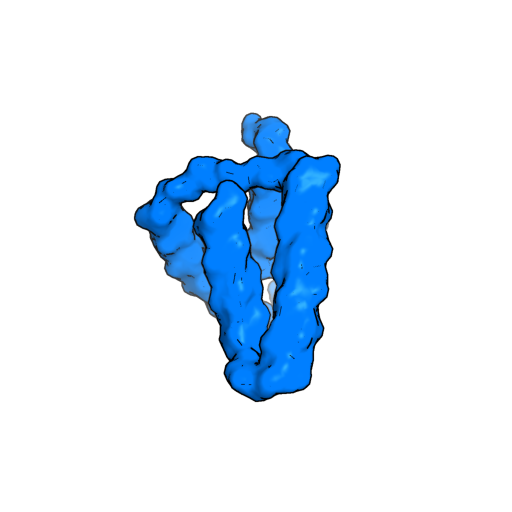85 2.597 -8.302 1.00 91.50 94 LYS A O 1
ATOM 767 N N . GLN A 1 95 ? -11.038 1.430 -10.207 1.00 90.19 95 GLN A N 1
ATOM 768 C CA . GLN A 1 95 ? -10.827 0.105 -9.611 1.00 90.19 95 GLN A CA 1
ATOM 769 C C . GLN A 1 95 ? -9.539 -0.004 -8.766 1.00 90.19 95 GLN A C 1
ATOM 771 O O . GLN A 1 95 ? -9.644 -0.490 -7.642 1.00 90.19 95 GLN A O 1
ATOM 776 N N . PRO A 1 96 ? -8.365 0.519 -9.188 1.00 88.75 96 PRO A N 1
ATOM 777 C CA . PRO A 1 96 ? -7.161 0.468 -8.353 1.00 88.75 96 PRO A CA 1
ATOM 778 C C . PRO A 1 96 ? -7.298 1.247 -7.040 1.00 88.75 96 PRO A C 1
ATOM 780 O O . PRO A 1 96 ? -6.788 0.813 -6.015 1.00 88.75 96 PRO A O 1
ATOM 783 N N . ALA A 1 97 ? -8.018 2.375 -7.049 1.00 90.81 97 ALA A N 1
ATOM 784 C CA . ALA A 1 97 ? -8.254 3.165 -5.842 1.00 90.81 97 ALA A CA 1
ATOM 785 C C . ALA A 1 97 ? -9.203 2.441 -4.876 1.00 90.81 97 ALA A C 1
ATOM 787 O O . ALA A 1 97 ? -8.957 2.429 -3.675 1.00 90.81 97 ALA A O 1
ATOM 788 N N . ARG A 1 98 ? -10.254 1.794 -5.405 1.00 94.25 98 ARG A N 1
ATOM 789 C CA . ARG A 1 98 ? -11.162 0.953 -4.607 1.00 94.25 98 ARG A CA 1
ATOM 790 C C . ARG A 1 98 ? -10.425 -0.234 -3.987 1.00 94.25 98 ARG A C 1
ATOM 792 O O . ARG A 1 98 ? -10.613 -0.517 -2.811 1.00 94.25 98 ARG A O 1
ATOM 799 N N . PHE A 1 99 ? -9.570 -0.895 -4.767 1.00 92.75 99 PHE A N 1
ATOM 800 C CA . PHE A 1 99 ? -8.763 -2.020 -4.299 1.00 92.75 99 PHE A CA 1
ATOM 801 C C . PHE A 1 99 ? -7.764 -1.593 -3.217 1.00 92.75 99 PHE A C 1
ATOM 803 O O . PHE A 1 99 ? -7.712 -2.217 -2.163 1.00 92.75 99 PHE A O 1
ATOM 810 N N . LEU A 1 100 ? -7.032 -0.492 -3.430 1.00 93.12 100 LEU A N 1
ATOM 811 C CA . LEU A 1 100 ? -6.114 0.061 -2.432 1.00 93.12 100 LEU A CA 1
ATOM 812 C C . LEU A 1 100 ? -6.846 0.409 -1.130 1.00 93.12 100 LEU A C 1
ATOM 814 O O . LEU A 1 100 ? -6.392 0.017 -0.062 1.00 93.12 100 LEU A O 1
ATOM 818 N N . LEU A 1 101 ? -7.991 1.095 -1.212 1.00 94.19 101 LEU A N 1
ATOM 819 C CA . LEU A 1 101 ? -8.798 1.421 -0.036 1.00 94.19 101 LEU A CA 1
ATOM 820 C C . LEU A 1 101 ? -9.240 0.161 0.713 1.00 94.19 101 LEU A C 1
ATOM 822 O O . LEU A 1 101 ? -9.137 0.130 1.932 1.00 94.19 101 LEU A O 1
ATOM 826 N N . CYS A 1 102 ? -9.683 -0.874 -0.006 1.00 94.44 102 CYS A N 1
ATOM 827 C CA . CYS A 1 102 ? -10.048 -2.157 0.591 1.00 94.44 102 CYS A CA 1
ATOM 828 C C . CYS A 1 102 ? -8.864 -2.777 1.349 1.00 94.44 102 CYS A C 1
ATOM 830 O O . CYS A 1 102 ? -9.003 -3.164 2.501 1.00 94.44 102 CYS A O 1
ATOM 832 N N . MET A 1 103 ? -7.671 -2.810 0.756 1.00 94.88 103 MET A N 1
ATOM 833 C CA . MET A 1 103 ? -6.482 -3.347 1.432 1.00 94.88 103 MET A CA 1
ATOM 834 C C . MET A 1 103 ? -6.088 -2.522 2.666 1.00 94.88 103 MET A C 1
ATOM 836 O O . MET A 1 103 ? -5.662 -3.074 3.674 1.00 94.88 103 MET A O 1
ATOM 840 N N . VAL A 1 104 ? -6.231 -1.200 2.587 1.00 95.62 104 VAL A N 1
ATOM 841 C CA . VAL A 1 104 ? -5.822 -0.268 3.644 1.00 95.62 104 VAL A CA 1
ATOM 842 C C . VAL A 1 104 ? -6.787 -0.295 4.820 1.00 95.62 104 VAL A C 1
ATOM 844 O O . VAL A 1 104 ? -6.326 -0.326 5.956 1.00 95.62 104 VAL A O 1
ATOM 847 N N . ILE A 1 105 ? -8.099 -0.311 4.563 1.00 94.69 105 ILE A N 1
ATOM 848 C CA . ILE A 1 105 ? -9.108 -0.251 5.626 1.00 94.69 105 ILE A CA 1
ATOM 849 C C . ILE A 1 105 ? -8.996 -1.463 6.564 1.00 94.69 105 ILE A C 1
ATOM 851 O O . ILE A 1 105 ? -8.982 -1.280 7.773 1.00 94.69 105 ILE A O 1
ATOM 855 N N . ASN A 1 106 ? -8.720 -2.658 6.021 1.00 93.62 106 ASN A N 1
ATOM 856 C CA . ASN A 1 106 ? -8.467 -3.894 6.788 1.00 93.62 106 ASN A CA 1
ATOM 857 C C . ASN A 1 106 ? -7.270 -3.815 7.759 1.00 93.62 106 ASN A C 1
ATOM 859 O O . ASN A 1 106 ? -7.074 -4.703 8.583 1.00 93.62 106 ASN A O 1
ATOM 863 N N . LEU A 1 107 ? -6.408 -2.807 7.614 1.00 94.50 107 LEU A N 1
ATOM 864 C CA . LEU A 1 107 ? -5.209 -2.622 8.431 1.00 94.50 107 LEU A CA 1
ATOM 865 C C . LEU A 1 107 ? -5.261 -1.331 9.253 1.00 94.50 107 LEU A C 1
ATOM 867 O O . LEU A 1 107 ? -4.267 -0.983 9.887 1.00 94.50 107 LEU A O 1
ATOM 871 N N . THR A 1 108 ? -6.388 -0.619 9.247 1.00 91.94 108 THR A N 1
ATOM 872 C CA . THR A 1 108 ? -6.619 0.591 10.048 1.00 91.94 108 THR A CA 1
ATOM 873 C C . THR A 1 108 ? -7.553 0.299 11.226 1.00 91.94 108 THR A C 1
ATOM 875 O O . THR A 1 108 ? -8.169 -0.762 11.263 1.00 91.94 108 THR A O 1
ATOM 878 N N . PRO A 1 109 ? -7.625 1.170 12.246 1.00 86.44 109 PRO A N 1
ATOM 879 C CA . PRO A 1 109 ? -8.372 0.857 13.460 1.00 86.44 109 PRO A CA 1
ATOM 880 C C . PRO A 1 109 ? -9.873 0.676 13.203 1.00 86.44 109 PRO A C 1
ATOM 882 O O . PRO A 1 109 ? -10.514 1.553 12.625 1.00 86.44 109 PRO A O 1
ATOM 885 N N . GLY A 1 110 ? -10.449 -0.402 13.739 1.00 77.06 110 GLY A N 1
ATOM 886 C CA . GLY A 1 110 ? -11.903 -0.552 13.867 1.00 77.06 110 GLY A CA 1
ATOM 887 C C . GLY A 1 110 ? -12.653 -1.088 12.644 1.00 77.06 110 GLY A C 1
ATOM 888 O O . GLY A 1 110 ? -13.881 -1.000 12.632 1.00 77.06 110 GLY A O 1
ATOM 889 N N . THR A 1 111 ? -11.948 -1.658 11.667 1.00 79.25 111 THR A N 1
ATOM 890 C CA . THR A 1 111 ? -12.498 -2.345 10.485 1.00 79.25 111 THR A CA 1
ATOM 891 C C . THR A 1 111 ? -11.638 -3.540 10.130 1.00 79.25 111 THR A C 1
ATOM 893 O O . THR A 1 111 ? -12.221 -4.620 9.907 1.00 79.25 111 THR A O 1
#